Protein AF-A0A059CRU0-F1 (afdb_monomer_lite)

Structure (mmCIF, N/CA/C/O backbone):
data_AF-A0A059CRU0-F1
#
_entry.id   AF-A0A059CRU0-F1
#
loop_
_atom_site.group_PDB
_atom_site.id
_atom_site.type_symbol
_atom_site.label_atom_id
_atom_site.label_alt_id
_atom_site.label_comp_id
_atom_site.label_asym_id
_atom_site.label_entity_id
_atom_site.label_seq_id
_atom_site.pdbx_PDB_ins_code
_atom_site.Cartn_x
_atom_site.Cartn_y
_atom_site.Cartn_z
_atom_site.occupancy
_atom_site.B_iso_or_equiv
_atom_site.auth_seq_id
_atom_site.auth_comp_id
_atom_site.auth_asym_id
_atom_site.auth_atom_id
_atom_site.pdbx_PDB_model_num
ATOM 1 N N . ARG A 1 1 ? 33.150 -11.013 -34.449 1.00 41.56 1 ARG A N 1
ATOM 2 C CA . ARG A 1 1 ? 33.306 -10.032 -33.346 1.00 41.56 1 ARG A CA 1
ATOM 3 C C . ARG A 1 1 ? 32.049 -9.158 -33.338 1.00 41.56 1 ARG A C 1
ATOM 5 O O . ARG A 1 1 ? 31.994 -8.191 -34.080 1.00 41.56 1 ARG A O 1
ATOM 12 N N . SER A 1 2 ? 30.992 -9.582 -32.637 1.00 32.53 2 SER A N 1
ATOM 13 C CA . SER A 1 2 ? 29.697 -8.880 -32.603 1.00 32.53 2 SER A CA 1
ATOM 14 C C . SER A 1 2 ? 29.569 -8.178 -31.253 1.00 32.53 2 SER A C 1
ATOM 16 O O . SER A 1 2 ? 29.094 -8.760 -30.288 1.00 32.53 2 SER A O 1
ATOM 18 N N . SER A 1 3 ? 30.145 -6.982 -31.144 1.00 40.94 3 SER A N 1
ATOM 19 C CA . SER A 1 3 ? 30.357 -6.294 -29.861 1.00 40.94 3 SER A CA 1
ATOM 20 C C . SER A 1 3 ? 29.823 -4.860 -29.846 1.00 40.94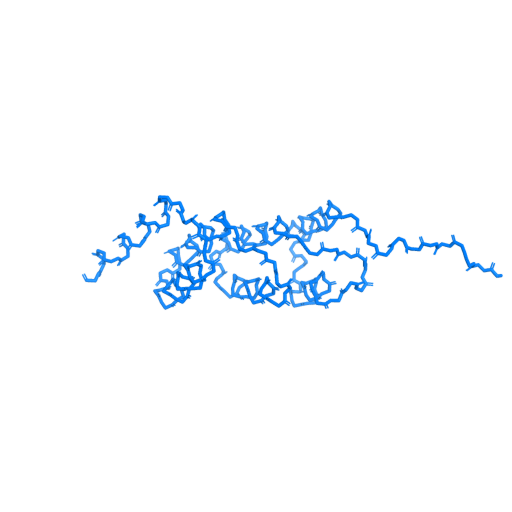 3 SER A C 1
ATOM 22 O O . SER A 1 3 ? 30.399 -4.014 -29.178 1.00 40.94 3 SER A O 1
ATOM 24 N N . ASN A 1 4 ? 28.742 -4.568 -30.580 1.00 39.56 4 ASN A N 1
ATOM 25 C CA . ASN A 1 4 ? 28.187 -3.206 -30.672 1.00 39.56 4 ASN A CA 1
ATOM 26 C C . ASN A 1 4 ? 26.667 -3.099 -30.468 1.00 39.56 4 ASN A C 1
ATOM 28 O O . ASN A 1 4 ? 26.081 -2.064 -30.770 1.00 39.56 4 ASN A O 1
ATOM 32 N N . LEU A 1 5 ? 26.018 -4.108 -29.889 1.00 45.94 5 LEU A N 1
ATOM 33 C CA . LEU A 1 5 ? 24.718 -3.890 -29.255 1.00 45.94 5 LEU A CA 1
ATOM 34 C C . LEU A 1 5 ? 24.988 -3.440 -27.819 1.00 45.94 5 LEU A C 1
ATOM 36 O O . LEU A 1 5 ? 25.058 -4.254 -26.903 1.00 45.94 5 LEU A O 1
ATOM 40 N N . ARG A 1 6 ? 25.194 -2.130 -27.630 1.00 43.06 6 ARG A N 1
ATOM 41 C CA . ARG A 1 6 ? 25.038 -1.510 -26.311 1.00 43.06 6 ARG A CA 1
ATOM 42 C C . ARG A 1 6 ? 23.572 -1.700 -25.925 1.00 43.06 6 ARG A C 1
ATOM 44 O O . ARG A 1 6 ? 22.726 -0.907 -26.327 1.00 43.06 6 ARG A O 1
ATOM 51 N N . ILE A 1 7 ? 23.261 -2.791 -25.228 1.00 47.38 7 ILE A N 1
ATOM 52 C CA . ILE A 1 7 ? 21.978 -2.942 -24.543 1.00 47.38 7 ILE A CA 1
ATOM 53 C C . ILE A 1 7 ? 21.933 -1.753 -23.589 1.00 47.38 7 ILE A C 1
ATOM 55 O O . ILE A 1 7 ? 22.752 -1.674 -22.676 1.00 47.38 7 ILE A O 1
ATOM 59 N N . HIS A 1 8 ? 21.084 -0.768 -23.882 1.00 41.56 8 HIS A N 1
ATOM 60 C CA . HIS A 1 8 ? 20.895 0.380 -23.006 1.00 41.56 8 HIS A CA 1
ATOM 61 C C . HIS A 1 8 ? 20.657 -0.161 -21.590 1.00 41.56 8 HIS A C 1
ATOM 63 O O . HIS A 1 8 ? 19.752 -0.968 -21.395 1.00 41.56 8 HIS A O 1
ATOM 69 N N . GLU A 1 9 ? 21.467 0.270 -20.617 1.00 49.44 9 GLU A N 1
ATOM 70 C CA . GLU A 1 9 ? 21.455 -0.215 -19.221 1.00 49.44 9 GLU A CA 1
ATOM 71 C C . GLU A 1 9 ? 20.115 0.010 -18.493 1.00 49.44 9 GLU A C 1
ATOM 73 O O . GLU A 1 9 ? 19.942 -0.372 -17.335 1.00 49.44 9 GLU A O 1
ATOM 78 N N . ASN A 1 10 ? 19.146 0.626 -19.166 1.00 50.59 10 ASN A N 1
ATOM 79 C CA . ASN A 1 10 ? 17.812 0.846 -18.658 1.00 50.59 10 ASN A CA 1
ATOM 80 C C . ASN A 1 10 ? 16.842 1.036 -19.835 1.00 50.59 10 ASN A C 1
ATOM 82 O O . ASN A 1 10 ? 16.848 2.066 -20.512 1.00 50.59 10 ASN A O 1
ATOM 86 N N . PHE A 1 11 ? 16.002 0.047 -20.104 1.00 54.16 11 PHE A N 1
ATOM 87 C CA . PHE A 1 11 ? 14.754 0.266 -20.806 1.00 54.16 11 PHE A CA 1
ATOM 88 C C . PHE A 1 11 ? 13.884 1.230 -19.985 1.00 54.16 11 PHE A C 1
ATOM 90 O O . PHE A 1 11 ? 13.656 1.067 -18.789 1.00 54.16 11 PHE A O 1
ATOM 97 N N . ASN A 1 12 ? 13.408 2.264 -20.670 1.00 59.25 12 ASN A N 1
ATOM 98 C CA . ASN A 1 12 ? 12.583 3.353 -20.153 1.00 59.25 12 ASN A CA 1
ATOM 99 C C . ASN A 1 12 ? 11.458 2.871 -19.199 1.00 59.25 12 ASN A C 1
ATOM 101 O O . ASN A 1 12 ? 10.798 1.864 -19.462 1.00 59.25 12 ASN A O 1
ATOM 105 N N . CYS A 1 13 ? 11.174 3.640 -18.138 1.00 59.66 13 CYS A N 1
ATOM 106 C CA . CYS A 1 13 ? 10.045 3.447 -17.216 1.00 59.66 13 CYS A CA 1
ATOM 107 C C . CYS A 1 13 ? 8.688 3.218 -17.907 1.00 59.66 13 CYS A C 1
ATOM 109 O O . CYS A 1 13 ? 7.858 2.447 -17.420 1.00 59.66 13 CYS A O 1
ATOM 111 N N . ASN A 1 14 ? 8.478 3.826 -19.074 1.00 65.88 14 ASN A N 1
ATOM 112 C CA . ASN A 1 14 ? 7.295 3.621 -19.902 1.00 65.88 14 ASN A CA 1
ATOM 113 C C . ASN A 1 14 ? 7.168 2.168 -20.374 1.00 65.88 14 ASN A C 1
ATOM 115 O O . ASN A 1 14 ? 6.067 1.623 -20.371 1.00 65.88 14 ASN A O 1
ATOM 119 N N . LEU A 1 15 ? 8.282 1.516 -20.727 1.00 67.38 15 LEU A N 1
ATOM 120 C CA . LEU A 1 15 ? 8.268 0.117 -21.153 1.00 67.38 15 LEU A CA 1
ATOM 121 C C . LEU A 1 15 ? 7.897 -0.801 -19.986 1.00 67.38 15 LEU A C 1
ATOM 123 O O . LEU A 1 15 ? 7.054 -1.677 -20.145 1.00 67.38 15 LEU A O 1
ATOM 127 N N . CYS A 1 16 ? 8.450 -0.543 -18.798 1.00 65.44 16 CYS A N 1
ATOM 128 C CA . CYS A 1 16 ? 8.097 -1.264 -17.574 1.00 65.44 16 CYS A CA 1
ATOM 129 C C . CYS A 1 16 ? 6.590 -1.176 -17.285 1.00 65.44 16 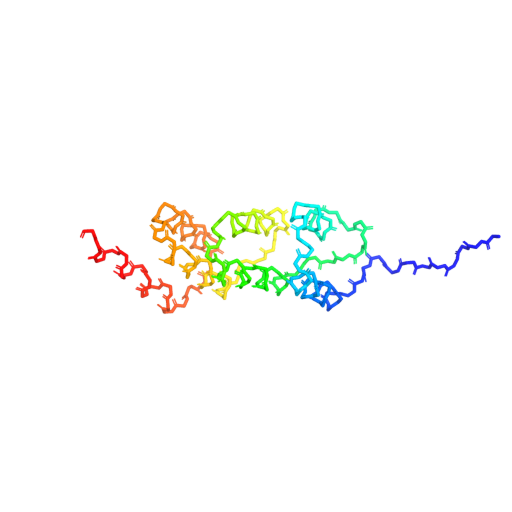CYS A C 1
ATOM 131 O O . CYS A 1 16 ? 5.943 -2.186 -16.995 1.00 65.44 16 CYS A O 1
ATOM 133 N N . ARG A 1 17 ? 6.002 0.016 -17.441 1.00 67.38 17 ARG A N 1
ATOM 134 C CA . ARG A 1 17 ? 4.562 0.225 -17.266 1.00 67.38 17 ARG A CA 1
ATOM 135 C C . ARG A 1 17 ? 3.730 -0.560 -18.281 1.00 67.38 17 ARG A C 1
ATOM 137 O O . ARG A 1 17 ? 2.762 -1.211 -17.894 1.00 67.38 17 ARG A O 1
ATOM 144 N N . GLU A 1 18 ? 4.079 -0.506 -19.564 1.00 71.62 18 GLU A N 1
ATOM 145 C CA . GLU A 1 18 ? 3.301 -1.182 -20.611 1.00 71.62 18 GLU A CA 1
ATOM 146 C C . GLU A 1 18 ? 3.439 -2.712 -20.552 1.00 71.62 18 GLU A C 1
ATOM 148 O O . GLU A 1 18 ? 2.438 -3.415 -20.700 1.00 71.62 18 GLU A O 1
ATOM 153 N N . VAL A 1 19 ? 4.623 -3.236 -20.215 1.00 70.38 19 VAL A N 1
ATOM 154 C CA . VAL A 1 19 ? 4.824 -4.671 -19.938 1.00 70.38 19 VAL A CA 1
ATOM 155 C C . VAL A 1 19 ? 3.969 -5.107 -18.749 1.00 70.38 19 VAL A C 1
ATOM 157 O O . VAL A 1 19 ? 3.232 -6.085 -18.848 1.00 70.38 19 VAL A O 1
ATOM 160 N N . THR A 1 20 ? 3.978 -4.334 -17.659 1.00 67.81 20 THR A N 1
ATOM 161 C CA . THR A 1 20 ? 3.145 -4.609 -16.477 1.00 67.81 20 THR A CA 1
ATOM 162 C C . THR A 1 20 ? 1.661 -4.678 -16.847 1.00 67.81 20 THR A C 1
ATOM 164 O O . THR A 1 20 ? 0.969 -5.627 -16.478 1.00 67.81 20 THR A O 1
ATOM 167 N N . LYS A 1 21 ? 1.162 -3.713 -17.631 1.00 70.62 21 LYS A N 1
ATOM 168 C CA . LYS A 1 21 ? -0.229 -3.707 -18.113 1.00 70.62 21 LYS A CA 1
ATOM 169 C C . LYS A 1 21 ? -0.548 -4.928 -18.976 1.00 70.62 21 LYS A C 1
ATOM 171 O O . LYS A 1 21 ? -1.629 -5.498 -18.838 1.00 70.62 21 LYS A O 1
ATOM 176 N N . ALA A 1 22 ? 0.361 -5.326 -19.866 1.00 71.62 22 ALA A N 1
ATOM 177 C CA . ALA A 1 22 ? 0.176 -6.490 -20.726 1.00 71.62 22 ALA A CA 1
ATOM 178 C C . ALA A 1 22 ? 0.115 -7.794 -19.915 1.00 71.62 22 ALA A C 1
ATOM 180 O O . ALA A 1 22 ? -0.794 -8.592 -20.131 1.00 71.62 22 ALA A O 1
ATOM 181 N N . CYS A 1 23 ? 1.001 -7.977 -18.931 1.00 67.25 23 CYS A N 1
ATOM 182 C CA . CYS A 1 23 ? 1.000 -9.146 -18.045 1.00 67.25 23 CYS A CA 1
ATOM 183 C C . CYS A 1 23 ? -0.281 -9.234 -17.204 1.00 67.25 23 CYS A C 1
ATOM 185 O O . CYS A 1 23 ? -0.895 -10.298 -17.119 1.00 67.25 23 CYS A O 1
ATOM 187 N N . VAL A 1 24 ? -0.739 -8.100 -16.662 1.00 68.62 24 VAL A N 1
ATOM 188 C CA . VAL A 1 24 ? -2.026 -8.001 -15.958 1.00 68.62 24 VAL A CA 1
ATOM 189 C C . VAL A 1 24 ? -3.188 -8.436 -16.860 1.00 68.62 24 VAL A C 1
ATOM 191 O O . VAL A 1 24 ? -4.037 -9.223 -16.438 1.00 68.62 24 VAL A O 1
ATOM 194 N N . ARG A 1 25 ? -3.210 -7.984 -18.121 1.00 70.44 25 ARG A N 1
ATOM 195 C CA . ARG A 1 25 ? -4.241 -8.368 -19.103 1.00 70.44 25 ARG A CA 1
ATOM 196 C C . ARG A 1 25 ? -4.176 -9.847 -19.482 1.00 70.44 25 ARG A C 1
ATOM 198 O O . ARG A 1 25 ? -5.216 -10.489 -19.581 1.00 70.44 25 ARG A O 1
ATOM 205 N N . ALA A 1 26 ? -2.973 -10.383 -19.674 1.00 65.50 26 ALA A N 1
ATOM 206 C CA . ALA A 1 26 ? -2.745 -11.765 -20.086 1.00 65.50 26 ALA A CA 1
ATOM 207 C C . ALA A 1 26 ? -2.979 -12.789 -18.962 1.00 65.50 26 ALA A C 1
ATOM 209 O O . ALA A 1 26 ? -2.958 -13.986 -19.228 1.00 65.50 26 ALA A O 1
ATOM 210 N N . ARG A 1 27 ? -3.180 -12.343 -17.709 1.00 63.94 27 ARG A N 1
ATOM 211 C CA . ARG A 1 27 ? -3.265 -13.200 -16.508 1.00 63.94 27 ARG A CA 1
ATOM 212 C C . ARG A 1 27 ? -2.042 -14.115 -16.317 1.00 63.94 27 ARG A C 1
ATOM 214 O O . ARG A 1 27 ? -2.100 -15.040 -15.515 1.00 63.94 27 ARG A O 1
ATOM 221 N N . ALA A 1 28 ? -0.941 -13.829 -17.014 1.00 59.84 28 ALA A N 1
ATOM 222 C CA . ALA A 1 28 ? 0.347 -14.500 -16.888 1.00 59.84 28 ALA A CA 1
ATOM 223 C C . ALA A 1 28 ? 1.080 -13.896 -15.691 1.00 59.84 28 ALA A C 1
ATOM 225 O O . ALA A 1 28 ? 1.930 -13.013 -15.816 1.00 59.84 28 ALA A O 1
ATOM 226 N N . LEU A 1 29 ? 0.623 -14.304 -14.516 1.00 58.88 29 LEU A N 1
ATOM 227 C CA . LEU A 1 29 ? 1.031 -13.749 -13.247 1.00 58.88 29 LEU A CA 1
ATOM 228 C C . LEU A 1 29 ? 1.628 -14.862 -12.400 1.00 58.88 29 LEU A C 1
ATOM 230 O O . LEU A 1 29 ? 1.169 -15.115 -11.297 1.00 58.88 29 LEU A O 1
ATOM 234 N N . ASP A 1 30 ? 2.668 -15.529 -12.882 1.00 54.62 30 ASP A N 1
ATOM 235 C CA . ASP A 1 30 ? 3.564 -16.233 -11.966 1.00 54.62 30 ASP A CA 1
ATOM 236 C C . ASP A 1 30 ? 4.286 -15.137 -11.155 1.00 54.62 30 ASP A C 1
ATOM 238 O O . ASP A 1 30 ? 5.351 -14.622 -11.505 1.00 54.62 30 ASP A O 1
ATOM 242 N N . PHE A 1 31 ? 3.552 -14.642 -10.150 1.00 50.94 31 PHE A N 1
ATOM 243 C CA . PHE A 1 31 ? 3.638 -13.294 -9.582 1.00 50.94 31 PHE A CA 1
ATOM 244 C C . PHE A 1 31 ? 4.976 -13.043 -8.899 1.00 50.94 31 PHE A C 1
ATOM 246 O O . PHE A 1 31 ? 5.475 -11.922 -8.927 1.00 50.94 31 PHE A O 1
ATOM 253 N N . GLY A 1 32 ? 5.576 -14.085 -8.327 1.00 45.72 32 GLY A N 1
ATOM 254 C CA . GLY A 1 32 ? 6.888 -13.997 -7.704 1.00 45.72 32 GLY A CA 1
ATOM 255 C C . GLY A 1 32 ? 7.971 -13.670 -8.725 1.00 45.72 32 GLY A C 1
ATOM 256 O O . GLY A 1 32 ? 8.718 -12.716 -8.541 1.00 45.72 32 GLY A O 1
ATOM 257 N N . GLU A 1 33 ? 8.040 -14.398 -9.838 1.00 46.22 33 GLU A N 1
ATOM 258 C CA . GLU A 1 33 ? 9.161 -14.272 -10.770 1.00 46.22 33 GLU A CA 1
ATOM 259 C C . GLU A 1 33 ? 9.111 -12.986 -11.590 1.00 46.22 33 GLU A C 1
ATOM 261 O O . GLU A 1 33 ? 10.128 -12.309 -11.696 1.00 46.22 33 GLU A O 1
ATOM 266 N N . LEU A 1 34 ? 7.959 -12.587 -12.137 1.00 51.91 34 LEU A N 1
ATOM 267 C CA . LEU A 1 34 ? 7.885 -11.367 -12.952 1.00 51.91 34 LEU A CA 1
ATOM 268 C C . LEU A 1 34 ? 8.120 -10.102 -12.106 1.00 51.91 34 LEU A C 1
ATOM 270 O O . LEU A 1 34 ? 8.805 -9.173 -12.533 1.00 51.91 34 LEU A O 1
ATOM 274 N N . TYR A 1 35 ? 7.591 -10.085 -10.882 1.00 51.31 35 TYR A N 1
ATOM 275 C CA . TYR A 1 35 ? 7.690 -8.949 -9.971 1.00 51.31 35 TYR A CA 1
ATOM 276 C C . TYR A 1 35 ? 9.084 -8.862 -9.338 1.00 51.31 35 TYR A C 1
ATOM 278 O O . TYR A 1 35 ? 9.665 -7.782 -9.324 1.00 51.31 35 TYR A O 1
ATOM 286 N N . LEU A 1 36 ? 9.691 -9.982 -8.918 1.00 46.72 36 LEU A N 1
ATOM 287 C CA . LEU A 1 36 ? 11.104 -10.022 -8.506 1.00 46.72 36 LEU A CA 1
ATOM 288 C C . LEU A 1 36 ? 12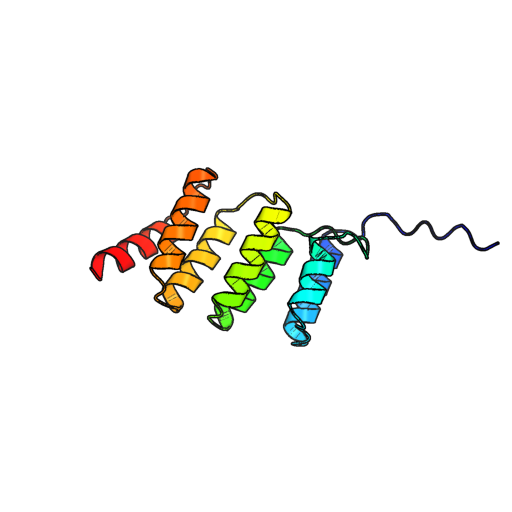.050 -9.657 -9.667 1.00 46.72 36 LEU A C 1
ATOM 290 O O . LEU A 1 36 ? 13.067 -9.005 -9.440 1.00 46.72 36 LEU A O 1
ATOM 294 N N . ARG A 1 37 ? 11.716 -10.006 -10.918 1.00 46.16 37 ARG A N 1
ATOM 295 C CA . ARG A 1 37 ? 12.533 -9.687 -12.109 1.00 46.16 37 ARG A CA 1
ATOM 296 C C . ARG A 1 37 ? 12.463 -8.238 -12.568 1.00 46.16 37 ARG A C 1
ATOM 298 O O . ARG A 1 37 ? 13.406 -7.771 -13.193 1.00 46.16 37 ARG A O 1
ATOM 305 N N . VAL A 1 38 ? 11.360 -7.544 -12.304 1.00 47.38 38 VAL A N 1
ATOM 306 C CA . VAL A 1 38 ? 11.244 -6.100 -12.565 1.00 47.38 38 VAL A CA 1
ATOM 307 C C . VAL A 1 38 ? 11.837 -5.289 -11.411 1.00 47.38 38 VAL A C 1
ATOM 309 O O . VAL A 1 38 ? 12.281 -4.166 -11.612 1.00 47.38 38 VAL A O 1
ATOM 312 N N . VAL A 1 39 ? 11.815 -5.836 -10.192 1.00 49.12 39 VAL A N 1
ATOM 313 C CA . VAL A 1 39 ? 11.950 -5.037 -8.970 1.00 49.12 39 VAL A CA 1
ATOM 314 C C . VAL A 1 39 ? 13.178 -5.389 -8.125 1.00 49.12 39 VAL A C 1
ATOM 316 O O . VAL A 1 39 ? 13.647 -4.529 -7.401 1.00 49.12 39 VAL A O 1
ATOM 319 N N . GLU A 1 40 ? 13.740 -6.598 -8.159 1.00 43.31 40 GLU A N 1
ATOM 320 C CA . GLU A 1 40 ? 14.932 -6.908 -7.340 1.00 43.31 40 GLU A CA 1
ATOM 321 C C . GLU A 1 40 ? 16.243 -6.869 -8.103 1.00 43.31 40 GLU A C 1
ATOM 323 O O . GLU A 1 40 ? 17.284 -6.599 -7.512 1.00 43.31 40 GLU A O 1
ATOM 328 N N . HIS A 1 41 ? 16.206 -7.114 -9.402 1.00 44.31 41 HIS A N 1
ATOM 329 C CA . HIS A 1 41 ? 17.391 -7.063 -10.230 1.00 44.31 41 HIS A CA 1
ATOM 330 C C . HIS A 1 41 ? 16.974 -6.474 -11.560 1.00 44.31 41 HIS A C 1
ATOM 332 O O . HIS A 1 41 ? 16.000 -6.913 -12.158 1.00 44.31 41 HIS A O 1
ATOM 338 N N . ASN A 1 42 ? 17.738 -5.504 -12.039 1.00 49.69 42 ASN A N 1
ATOM 339 C CA . ASN A 1 42 ? 17.669 -4.955 -13.383 1.00 49.69 42 ASN A CA 1
ATOM 340 C C . ASN A 1 42 ? 18.041 -6.026 -14.443 1.00 49.69 42 ASN A C 1
ATOM 342 O O . ASN A 1 42 ? 18.800 -5.743 -15.361 1.00 49.69 42 ASN A O 1
ATOM 346 N N . VAL A 1 43 ? 17.573 -7.279 -14.302 1.00 48.12 43 VAL A N 1
ATOM 347 C CA . VAL A 1 43 ? 17.925 -8.448 -15.133 1.00 48.12 43 VAL A CA 1
ATOM 348 C C . VAL A 1 43 ? 17.620 -8.164 -16.599 1.00 48.12 43 VAL A C 1
ATOM 350 O O . VAL A 1 43 ? 18.312 -8.648 -17.487 1.00 48.12 43 VAL A O 1
ATOM 353 N N . TYR A 1 44 ? 16.601 -7.337 -16.833 1.00 51.84 44 TYR A N 1
ATOM 354 C CA . TYR A 1 44 ? 16.147 -6.923 -18.152 1.00 51.84 44 TYR A CA 1
ATOM 355 C C . TYR A 1 44 ? 16.270 -5.426 -18.402 1.00 51.84 44 TYR A C 1
ATOM 357 O O . TYR A 1 44 ? 15.665 -4.956 -19.353 1.00 51.84 44 TYR A O 1
ATOM 365 N N . GLY A 1 45 ? 16.985 -4.660 -17.573 1.00 53.94 45 GLY A N 1
ATOM 366 C CA . GLY A 1 45 ? 17.061 -3.211 -17.759 1.00 53.94 45 GLY A CA 1
ATOM 367 C C . GLY A 1 45 ? 15.760 -2.464 -17.410 1.00 53.94 45 GLY A C 1
ATOM 368 O O . GLY A 1 45 ? 15.556 -1.383 -17.929 1.00 53.94 45 GLY A O 1
ATOM 369 N N . LEU A 1 46 ? 14.826 -3.011 -16.626 1.00 56.16 46 LEU A N 1
ATOM 370 C CA . LEU A 1 46 ? 13.552 -2.342 -16.329 1.00 56.16 46 LEU A CA 1
ATOM 371 C C . LEU A 1 46 ? 13.589 -1.689 -14.945 1.00 56.16 46 LEU A C 1
ATOM 373 O O . LEU A 1 46 ? 13.569 -2.384 -13.936 1.00 56.16 46 LEU A O 1
ATOM 377 N N . THR A 1 47 ? 13.573 -0.354 -14.888 1.00 58.69 47 THR A N 1
ATOM 378 C CA . THR A 1 47 ? 13.437 0.357 -13.605 1.00 58.69 47 THR A CA 1
ATOM 379 C C . THR A 1 47 ? 11.996 0.268 -13.091 1.00 58.69 47 THR A C 1
ATOM 381 O O . THR A 1 47 ? 11.065 0.686 -13.795 1.00 58.69 47 THR A O 1
ATOM 384 N N . PRO A 1 48 ? 11.773 -0.236 -11.866 1.00 63.72 48 PRO A N 1
ATOM 385 C CA . PRO A 1 48 ? 10.450 -0.261 -11.269 1.00 63.72 48 PRO A CA 1
ATOM 386 C C . PRO A 1 48 ? 9.990 1.161 -10.941 1.00 63.72 48 PRO A C 1
ATOM 388 O O . PRO A 1 48 ? 10.734 1.960 -10.375 1.00 63.72 48 PRO A O 1
ATOM 391 N N . THR A 1 49 ? 8.742 1.482 -11.285 1.00 70.69 49 THR A N 1
ATOM 392 C CA . THR A 1 49 ? 8.150 2.792 -10.987 1.00 70.69 49 THR A CA 1
ATOM 393 C C . THR A 1 49 ? 6.933 2.675 -10.090 1.00 70.69 49 THR A C 1
ATOM 395 O O . THR A 1 49 ? 6.291 1.626 -10.001 1.00 70.69 49 THR A O 1
ATOM 398 N N . ILE A 1 50 ? 6.597 3.790 -9.445 1.00 75.88 50 ILE A N 1
ATOM 399 C CA . ILE A 1 50 ? 5.402 3.908 -8.608 1.00 75.88 50 ILE A CA 1
ATOM 400 C C . ILE A 1 50 ? 4.140 3.669 -9.444 1.00 75.88 50 ILE A C 1
ATOM 402 O O . ILE A 1 50 ? 3.217 3.018 -8.968 1.00 75.88 50 ILE A O 1
ATOM 406 N N . ASP A 1 51 ? 4.122 4.099 -10.709 1.00 75.19 51 ASP A N 1
ATOM 407 C CA . ASP A 1 51 ? 3.000 3.868 -11.625 1.00 75.19 51 ASP A CA 1
ATOM 408 C C . ASP A 1 51 ? 2.793 2.379 -11.917 1.00 75.19 51 ASP A C 1
ATOM 410 O O . ASP A 1 51 ? 1.663 1.890 -11.882 1.00 75.19 51 ASP A O 1
ATOM 414 N N . SER A 1 52 ? 3.880 1.637 -12.161 1.00 73.94 52 SER A N 1
ATOM 415 C CA . SER A 1 52 ? 3.829 0.180 -12.341 1.00 73.94 52 SER A CA 1
ATOM 416 C C . SER A 1 52 ? 3.244 -0.499 -11.098 1.00 73.94 52 SER A C 1
ATOM 418 O O . SER A 1 52 ? 2.350 -1.339 -11.202 1.00 73.94 52 SER A O 1
ATOM 420 N N . ALA A 1 53 ? 3.700 -0.088 -9.912 1.00 78.38 53 ALA A N 1
ATOM 421 C CA . ALA A 1 53 ? 3.208 -0.620 -8.647 1.00 78.38 53 ALA A CA 1
ATOM 422 C C . ALA A 1 53 ? 1.739 -0.250 -8.384 1.00 78.38 53 ALA A C 1
ATOM 424 O O . ALA A 1 53 ? 0.967 -1.096 -7.942 1.00 78.38 53 ALA A O 1
ATOM 425 N N . ASN A 1 54 ? 1.322 0.977 -8.702 1.00 83.25 54 ASN A N 1
ATOM 426 C CA . ASN A 1 54 ? -0.066 1.417 -8.567 1.00 83.25 54 ASN A CA 1
ATOM 427 C C . ASN A 1 54 ? -0.998 0.644 -9.510 1.00 83.25 54 ASN A C 1
ATOM 429 O O . ASN A 1 54 ? -2.096 0.280 -9.099 1.00 83.25 54 ASN A O 1
ATOM 433 N N . HIS A 1 55 ? -0.563 0.314 -10.731 1.00 82.19 55 HIS A N 1
ATOM 434 C CA . HIS A 1 55 ? -1.321 -0.576 -11.618 1.00 82.19 55 HIS A CA 1
ATOM 435 C C . HIS A 1 55 ? -1.502 -1.980 -11.028 1.00 82.19 55 HIS A C 1
ATOM 437 O O . HIS A 1 55 ? -2.591 -2.547 -11.111 1.00 82.19 55 HIS A O 1
ATOM 443 N N . LEU A 1 56 ? -0.464 -2.526 -10.394 1.00 79.69 56 LEU A N 1
ATOM 444 C CA . LEU A 1 56 ? -0.524 -3.840 -9.747 1.00 79.69 56 LEU A CA 1
ATOM 445 C C . LEU A 1 56 ? -1.409 -3.818 -8.494 1.00 79.69 56 LEU A C 1
ATOM 447 O O . LEU A 1 56 ? -2.194 -4.738 -8.276 1.00 79.69 56 LEU A O 1
ATOM 451 N N . LEU A 1 57 ? -1.360 -2.739 -7.712 1.00 85.38 57 LEU A N 1
ATOM 452 C CA . LEU A 1 57 ? -2.270 -2.526 -6.585 1.00 85.38 57 LEU A CA 1
ATOM 453 C C . LEU A 1 57 ? -3.720 -2.346 -7.043 1.00 85.38 57 LEU A C 1
ATOM 455 O O . LEU A 1 57 ? -4.626 -2.872 -6.406 1.00 85.38 57 LEU A O 1
ATOM 459 N N . GLN A 1 58 ? -3.958 -1.650 -8.154 1.00 86.69 58 GLN A N 1
ATOM 460 C CA . GLN A 1 58 ? -5.298 -1.502 -8.719 1.00 86.69 58 GLN A CA 1
ATOM 461 C C . GLN A 1 58 ? -5.863 -2.858 -9.161 1.00 86.69 58 GLN A C 1
ATOM 463 O O . GLN A 1 58 ? -7.023 -3.165 -8.892 1.00 86.69 58 GLN A O 1
ATOM 468 N N . TYR A 1 59 ? -5.023 -3.707 -9.751 1.00 83.19 59 TYR A N 1
ATOM 469 C CA . TYR A 1 59 ? -5.396 -5.079 -10.078 1.00 83.19 59 TYR A CA 1
ATOM 470 C C . TYR A 1 59 ? -5.683 -5.929 -8.829 1.00 83.19 59 TYR A C 1
ATOM 472 O O . TYR A 1 59 ? -6.664 -6.674 -8.791 1.00 83.19 59 TYR A O 1
ATOM 480 N N . ALA A 1 60 ? -4.876 -5.782 -7.773 1.00 85.00 60 ALA A N 1
ATOM 481 C CA . ALA A 1 60 ? -5.140 -6.418 -6.482 1.00 85.00 60 ALA A CA 1
ATOM 482 C C . ALA A 1 60 ? -6.486 -5.962 -5.892 1.00 85.00 60 ALA A C 1
ATOM 484 O O . ALA A 1 60 ? -7.243 -6.778 -5.368 1.00 85.00 60 ALA A O 1
ATOM 485 N N . LYS A 1 61 ? -6.827 -4.676 -6.040 1.00 87.75 61 LYS A N 1
ATOM 486 C CA . LYS A 1 61 ? -8.110 -4.110 -5.609 1.00 87.75 61 LYS A CA 1
ATOM 487 C C . LYS A 1 61 ? -9.300 -4.719 -6.334 1.00 87.75 61 LYS A C 1
ATOM 489 O O . LYS A 1 61 ? -10.252 -5.122 -5.673 1.00 87.75 61 LYS A O 1
ATOM 494 N N . GLU A 1 62 ? -9.245 -4.839 -7.657 1.00 87.12 62 GLU A N 1
ATOM 495 C CA . GLU A 1 62 ? -10.326 -5.450 -8.449 1.00 87.12 62 GLU A CA 1
ATOM 496 C C . GLU A 1 62 ? -10.647 -6.883 -8.002 1.00 87.12 62 GLU A C 1
ATOM 498 O O . GLU A 1 62 ? -11.792 -7.323 -8.084 1.00 87.12 62 GLU A O 1
ATOM 503 N N . ARG A 1 63 ? -9.646 -7.596 -7.478 1.00 83.94 63 ARG A N 1
ATOM 504 C CA . ARG A 1 63 ? -9.768 -8.982 -7.008 1.00 83.94 63 ARG A CA 1
ATOM 505 C C . ARG A 1 63 ? -9.932 -9.121 -5.498 1.00 83.94 63 ARG A C 1
ATOM 507 O O . ARG A 1 63 ? -10.089 -10.240 -5.021 1.00 83.94 63 ARG A O 1
ATOM 514 N N . ARG A 1 64 ? -9.891 -8.009 -4.753 1.00 86.06 64 ARG A N 1
ATOM 515 C CA . ARG A 1 64 ? -9.834 -7.984 -3.279 1.00 86.06 64 ARG A CA 1
ATOM 516 C C . ARG A 1 64 ? -8.701 -8.857 -2.721 1.00 86.06 64 ARG A C 1
ATOM 518 O O . ARG A 1 64 ? -8.832 -9.479 -1.671 1.00 86.06 64 ARG A O 1
ATOM 525 N N . ASP A 1 65 ? -7.579 -8.897 -3.432 1.00 83.81 65 ASP A N 1
ATOM 526 C CA . ASP A 1 65 ? -6.433 -9.730 -3.088 1.00 83.81 65 ASP A CA 1
ATOM 527 C C . ASP A 1 65 ? -5.478 -8.978 -2.148 1.00 83.81 65 ASP A C 1
ATOM 529 O O . ASP A 1 65 ? -4.600 -8.210 -2.558 1.00 83.81 65 ASP A O 1
ATOM 533 N N . ALA A 1 66 ? -5.664 -9.194 -0.845 1.00 85.12 66 ALA A N 1
ATOM 534 C CA . ALA A 1 66 ? -4.806 -8.606 0.178 1.00 85.12 66 ALA A CA 1
ATOM 535 C C . ALA A 1 66 ? -3.394 -9.217 0.206 1.00 85.12 66 ALA A C 1
ATOM 537 O O . ALA A 1 66 ? -2.466 -8.547 0.664 1.00 85.12 66 ALA A O 1
ATOM 538 N N . ALA A 1 67 ? -3.207 -10.457 -0.263 1.00 84.06 67 ALA A N 1
ATOM 539 C CA . ALA A 1 67 ? -1.895 -11.101 -0.289 1.00 84.06 67 A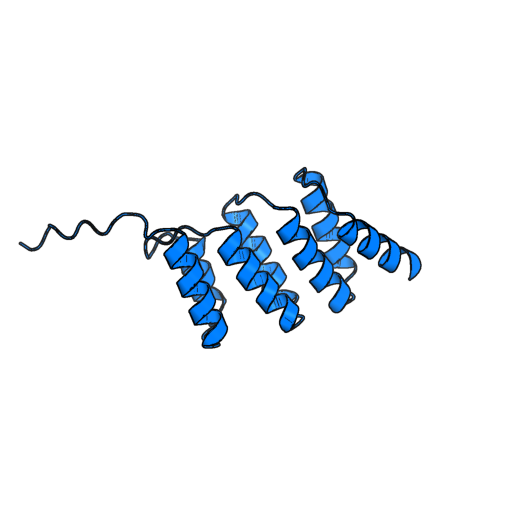LA A CA 1
ATOM 540 C C . ALA A 1 67 ? -1.009 -10.447 -1.355 1.00 84.06 67 ALA A C 1
ATOM 542 O O . ALA A 1 67 ? 0.099 -10.004 -1.042 1.00 84.06 67 ALA A O 1
ATOM 543 N N . LEU A 1 68 ? -1.554 -10.252 -2.560 1.00 81.12 68 LEU A N 1
ATOM 544 C CA . LEU A 1 68 ? -0.875 -9.545 -3.645 1.00 81.12 68 LEU A CA 1
ATOM 545 C C . LEU A 1 68 ? -0.496 -8.115 -3.235 1.00 81.12 68 LEU A C 1
ATOM 547 O O . LEU A 1 68 ? 0.632 -7.670 -3.446 1.00 81.12 68 LEU A O 1
ATOM 551 N N . MET A 1 69 ? -1.404 -7.401 -2.563 1.00 87.25 69 MET A N 1
ATOM 552 C CA . MET A 1 69 ? -1.118 -6.064 -2.032 1.00 87.25 69 MET A CA 1
ATOM 553 C C . MET A 1 69 ? 0.057 -6.062 -1.039 1.00 87.25 69 MET A C 1
ATOM 555 O O . MET A 1 69 ? 0.898 -5.153 -1.066 1.00 87.25 69 MET A O 1
ATOM 559 N N . GLN A 1 70 ? 0.166 -7.078 -0.178 1.00 85.75 70 GLN A N 1
ATOM 560 C CA . GLN A 1 70 ? 1.282 -7.192 0.760 1.00 85.75 70 GLN A CA 1
ATOM 561 C C . GLN A 1 70 ? 2.620 -7.451 0.067 1.00 85.75 70 GLN A C 1
ATOM 563 O O . GLN A 1 70 ? 3.637 -6.899 0.494 1.00 85.75 70 GLN A O 1
ATOM 568 N N . GLU A 1 71 ? 2.641 -8.274 -0.977 1.00 81.12 71 GLU A N 1
ATOM 569 C CA . GLU A 1 71 ? 3.851 -8.540 -1.760 1.00 81.12 71 GLU A CA 1
ATOM 570 C C . GLU A 1 71 ? 4.321 -7.284 -2.492 1.00 81.12 71 GLU A C 1
ATOM 572 O O . GLU A 1 71 ? 5.462 -6.855 -2.305 1.00 81.12 71 GLU A O 1
ATOM 577 N N . VAL A 1 72 ? 3.408 -6.610 -3.197 1.00 79.81 72 VAL A N 1
ATOM 578 C CA . VAL A 1 72 ? 3.669 -5.331 -3.875 1.00 79.81 72 VAL A CA 1
ATOM 579 C C . VAL A 1 72 ? 4.262 -4.306 -2.905 1.00 79.81 72 VAL A C 1
ATOM 581 O O . VAL A 1 72 ? 5.283 -3.676 -3.185 1.00 79.81 72 VAL A O 1
ATOM 584 N N . THR A 1 73 ? 3.658 -4.151 -1.724 1.00 80.94 73 THR A N 1
ATOM 585 C CA . THR A 1 73 ? 4.131 -3.177 -0.731 1.00 80.94 73 THR A CA 1
ATOM 586 C C . THR A 1 73 ? 5.462 -3.562 -0.077 1.00 80.94 73 THR A C 1
ATOM 588 O O . THR A 1 73 ? 6.243 -2.674 0.275 1.00 80.94 73 THR A O 1
ATOM 591 N N . LYS A 1 74 ? 5.778 -4.855 0.079 1.00 81.88 74 LYS A N 1
ATOM 592 C CA . LYS A 1 74 ? 7.127 -5.293 0.493 1.00 81.88 74 LYS A CA 1
ATOM 593 C C . LYS A 1 74 ? 8.172 -4.904 -0.554 1.00 81.88 74 LYS A C 1
ATOM 595 O O . LYS A 1 74 ? 9.251 -4.440 -0.188 1.00 81.88 74 LYS A O 1
ATOM 600 N N . LEU A 1 75 ? 7.834 -5.046 -1.830 1.00 75.25 75 LEU A N 1
ATOM 601 C CA . LEU A 1 75 ? 8.735 -4.794 -2.954 1.00 75.25 75 LEU A CA 1
ATOM 602 C C . LEU A 1 75 ? 8.990 -3.296 -3.161 1.00 75.25 75 LEU A C 1
ATOM 604 O O . LEU A 1 75 ? 10.144 -2.895 -3.326 1.00 75.25 75 LEU A O 1
ATOM 608 N N . LEU A 1 76 ? 7.952 -2.463 -3.008 1.00 78.44 76 LEU A N 1
ATOM 609 C CA . LEU A 1 76 ? 8.085 -1.002 -2.929 1.00 78.44 76 LEU A CA 1
ATOM 610 C C . LEU A 1 76 ? 9.080 -0.583 -1.841 1.00 78.44 76 LEU A C 1
ATOM 612 O O . LEU A 1 76 ? 9.949 0.256 -2.075 1.00 78.44 76 LEU A O 1
ATOM 616 N N . LYS A 1 77 ? 8.995 -1.216 -0.661 1.00 77.25 77 LYS A N 1
ATOM 617 C CA . LYS A 1 77 ? 9.921 -0.953 0.444 1.00 77.25 77 LYS A CA 1
ATOM 618 C C . LYS A 1 77 ? 11.349 -1.391 0.114 1.00 77.25 77 LYS A C 1
ATOM 620 O O . LYS A 1 77 ? 12.272 -0.645 0.412 1.00 77.25 77 LYS A O 1
ATOM 625 N N . LYS A 1 78 ? 11.539 -2.579 -0.473 1.00 75.44 78 LYS A N 1
ATOM 626 C CA . LYS A 1 78 ? 12.877 -3.092 -0.822 1.00 75.44 78 LYS A CA 1
ATOM 627 C C . LYS A 1 78 ? 13.604 -2.179 -1.815 1.00 75.44 78 LYS A C 1
ATOM 629 O O . LYS A 1 78 ? 14.822 -2.080 -1.761 1.00 75.44 78 LYS A O 1
ATOM 634 N N . ASN A 1 79 ? 12.850 -1.470 -2.651 1.00 69.88 79 ASN A N 1
ATOM 635 C CA . ASN A 1 79 ? 13.380 -0.570 -3.673 1.00 69.88 79 ASN A CA 1
ATOM 636 C C . ASN A 1 79 ? 13.484 0.890 -3.243 1.00 69.88 79 ASN A C 1
ATOM 638 O O . ASN A 1 79 ? 13.818 1.736 -4.066 1.00 69.88 79 ASN A O 1
ATOM 642 N N . ASN A 1 80 ? 13.183 1.203 -1.978 1.00 72.38 80 ASN A N 1
ATOM 643 C CA . ASN A 1 80 ? 13.156 2.575 -1.470 1.00 72.38 80 ASN A CA 1
ATOM 644 C C . ASN A 1 80 ? 12.326 3.532 -2.348 1.00 72.38 80 ASN A C 1
ATOM 646 O O . ASN A 1 80 ? 12.621 4.725 -2.432 1.00 72.38 80 ASN A O 1
ATOM 650 N N . LEU A 1 81 ? 11.274 3.019 -2.994 1.00 75.06 81 LEU A N 1
ATOM 651 C CA . LEU A 1 81 ? 10.381 3.846 -3.795 1.00 75.06 81 LEU A CA 1
ATOM 652 C C . LEU A 1 81 ? 9.543 4.733 -2.864 1.00 75.06 81 LEU A C 1
ATOM 654 O O . LEU A 1 81 ? 9.052 4.249 -1.835 1.00 75.06 81 LEU A O 1
ATOM 658 N N . PRO A 1 82 ? 9.371 6.027 -3.188 1.00 74.06 82 PRO A N 1
ATOM 659 C CA . PRO A 1 82 ? 8.646 6.929 -2.315 1.00 74.06 82 PRO A CA 1
ATOM 660 C C . PRO A 1 82 ? 7.161 6.569 -2.314 1.00 74.06 82 PRO A C 1
ATOM 662 O O . PRO A 1 82 ? 6.538 6.342 -3.352 1.00 74.06 82 PRO A O 1
ATOM 665 N N . TRP A 1 83 ? 6.588 6.526 -1.117 1.00 79.38 83 TRP A N 1
ATOM 666 C CA . TRP A 1 83 ? 5.177 6.235 -0.918 1.00 79.38 83 TRP A CA 1
ATOM 667 C C . TRP A 1 83 ? 4.345 7.461 -1.289 1.00 79.38 83 TRP A C 1
ATOM 669 O O . TRP A 1 83 ? 4.483 8.517 -0.673 1.00 79.38 83 TRP A O 1
ATOM 679 N N . GLN A 1 84 ? 3.477 7.330 -2.292 1.00 84.94 84 GLN A N 1
ATOM 680 C CA . GLN A 1 84 ? 2.576 8.405 -2.702 1.00 84.94 84 GLN A CA 1
ATOM 681 C C . GLN A 1 84 ? 1.217 8.313 -1.986 1.00 84.94 84 GLN A C 1
ATOM 683 O O . GLN A 1 84 ? 0.781 7.212 -1.632 1.00 84.94 84 GLN A O 1
ATOM 688 N N . PRO A 1 85 ? 0.504 9.443 -1.813 1.00 86.00 85 PRO A N 1
ATOM 689 C CA . PRO A 1 85 ? -0.861 9.452 -1.280 1.00 86.00 85 PRO A CA 1
ATOM 690 C C . PRO A 1 85 ? -1.825 8.561 -2.075 1.00 86.00 85 PRO A C 1
ATOM 692 O O . PRO A 1 85 ? -2.618 7.833 -1.489 1.00 86.00 85 PRO A O 1
ATOM 695 N N . SER A 1 86 ? -1.689 8.540 -3.403 1.00 86.00 86 SER A N 1
ATOM 696 C CA . SER A 1 86 ? -2.472 7.684 -4.305 1.00 86.00 86 SER A CA 1
ATOM 697 C C . SER A 1 86 ? -2.287 6.193 -4.010 1.00 86.00 86 SER A C 1
ATOM 699 O O . SER A 1 86 ? -3.255 5.436 -3.973 1.00 86.00 86 SER A O 1
ATOM 701 N N . THR A 1 87 ? -1.054 5.764 -3.734 1.00 86.94 87 THR A N 1
ATOM 702 C CA . THR A 1 87 ? -0.743 4.391 -3.316 1.00 86.94 87 THR A CA 1
ATOM 703 C C . THR A 1 87 ? -1.413 4.057 -1.982 1.00 86.94 87 THR A C 1
ATOM 705 O O . THR A 1 87 ? -1.948 2.959 -1.821 1.00 86.94 87 THR A O 1
ATOM 708 N N . ALA A 1 88 ? -1.411 4.999 -1.032 1.00 89.81 88 ALA A N 1
ATOM 709 C CA . ALA A 1 88 ? -2.066 4.822 0.262 1.00 89.81 88 ALA A CA 1
ATOM 710 C C . ALA A 1 88 ? -3.582 4.640 0.108 1.00 89.81 88 ALA A C 1
ATOM 712 O O . ALA A 1 88 ? -4.140 3.724 0.708 1.00 89.81 88 ALA A O 1
ATOM 713 N N . ASP A 1 89 ? -4.228 5.434 -0.751 1.00 89.75 89 ASP A N 1
ATOM 714 C CA . ASP A 1 89 ? -5.667 5.332 -1.011 1.00 89.75 89 ASP A CA 1
ATOM 715 C C . ASP A 1 89 ? -6.057 3.950 -1.560 1.00 89.75 89 ASP A C 1
ATOM 717 O O . ASP A 1 89 ? -7.039 3.355 -1.107 1.00 89.75 89 ASP A O 1
ATOM 721 N N . ILE A 1 90 ? -5.269 3.394 -2.491 1.00 90.19 90 ILE A N 1
ATOM 722 C CA . ILE A 1 90 ? -5.525 2.051 -3.037 1.00 90.19 90 ILE A CA 1
ATOM 723 C C . ILE A 1 90 ? -5.352 0.990 -1.945 1.00 90.19 90 ILE A C 1
ATOM 725 O O . ILE A 1 90 ? -6.224 0.138 -1.776 1.00 90.19 90 ILE A O 1
ATOM 729 N N . VAL A 1 91 ? -4.264 1.054 -1.169 1.00 90.44 91 VAL A N 1
ATOM 730 C CA . VAL A 1 91 ? -4.003 0.100 -0.077 1.00 90.44 91 VAL A CA 1
ATOM 731 C C . VAL A 1 91 ? -5.108 0.151 0.980 1.00 90.44 91 VAL A C 1
ATOM 733 O O . VAL A 1 91 ? -5.603 -0.896 1.396 1.00 90.44 91 VAL A O 1
ATOM 736 N N . PHE A 1 92 ? -5.538 1.345 1.393 1.00 91.50 92 PHE A N 1
ATOM 737 C CA . PHE A 1 92 ? -6.622 1.498 2.363 1.00 91.50 92 PHE A CA 1
ATOM 738 C C . PHE A 1 92 ? -7.961 1.018 1.816 1.00 91.50 92 PHE A C 1
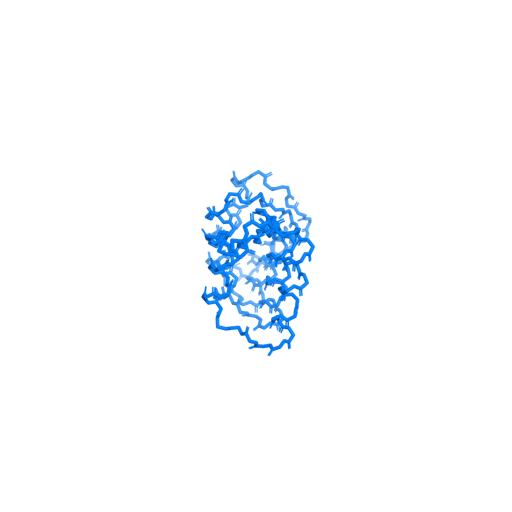ATOM 740 O O . PHE A 1 92 ? -8.701 0.373 2.553 1.00 91.50 92 PHE A O 1
ATOM 747 N N . SER A 1 93 ? -8.246 1.250 0.531 1.00 89.88 93 SER A N 1
ATOM 748 C CA . SER A 1 93 ? -9.427 0.690 -0.132 1.00 89.88 93 SER A CA 1
ATOM 749 C C . SER A 1 93 ? -9.417 -0.839 -0.083 1.00 89.88 93 SER A C 1
ATOM 751 O O . SER A 1 93 ? -10.417 -1.424 0.308 1.00 89.88 93 SER A O 1
ATOM 753 N N . ILE A 1 94 ? -8.291 -1.494 -0.391 1.00 90.12 94 ILE A N 1
ATOM 754 C CA . ILE A 1 94 ? -8.177 -2.964 -0.333 1.00 90.12 94 ILE A CA 1
ATOM 755 C C . ILE A 1 94 ? -8.393 -3.476 1.094 1.00 90.12 94 ILE A C 1
ATOM 757 O O . ILE A 1 94 ? -9.137 -4.432 1.305 1.00 90.12 94 ILE A O 1
ATOM 761 N N . CYS A 1 95 ? -7.766 -2.840 2.087 1.00 89.69 95 CYS A N 1
ATOM 762 C CA . CYS A 1 95 ? -7.961 -3.194 3.495 1.00 89.69 95 CYS A CA 1
ATOM 763 C C . CYS A 1 95 ? -9.420 -3.003 3.937 1.00 89.69 95 CYS A C 1
ATOM 765 O O . CYS A 1 95 ? -9.921 -3.801 4.725 1.00 89.69 95 CYS A O 1
ATOM 767 N N . ASN A 1 96 ? -10.099 -1.976 3.413 1.00 87.69 96 ASN A N 1
ATOM 768 C CA . ASN A 1 96 ? -11.522 -1.739 3.634 1.00 87.69 96 ASN A CA 1
ATOM 769 C C . ASN A 1 96 ? -12.404 -2.825 3.024 1.00 87.69 96 ASN A C 1
ATOM 771 O O . ASN A 1 96 ? -13.273 -3.366 3.700 1.00 87.69 96 ASN A O 1
ATOM 775 N N . ASP A 1 97 ? -12.137 -3.184 1.774 1.00 87.88 97 ASP A N 1
ATOM 776 C CA . ASP A 1 97 ? -12.930 -4.160 1.026 1.00 87.88 97 ASP A CA 1
ATOM 777 C C . ASP A 1 97 ? -12.729 -5.600 1.535 1.00 87.88 97 ASP A C 1
ATOM 779 O O . ASP A 1 97 ? -13.577 -6.462 1.301 1.00 87.88 97 ASP A O 1
ATOM 783 N N . THR A 1 98 ? -11.621 -5.859 2.239 1.00 86.62 98 THR A N 1
ATOM 784 C CA . THR A 1 98 ? -11.287 -7.151 2.871 1.00 86.62 98 THR A CA 1
ATOM 785 C C . THR A 1 98 ? -11.547 -7.183 4.381 1.00 86.62 98 THR A C 1
ATOM 787 O O . THR A 1 98 ? -11.208 -8.172 5.026 1.00 86.62 98 THR A O 1
ATOM 790 N N . ASP A 1 99 ? -12.119 -6.110 4.943 1.00 86.06 99 ASP A N 1
ATOM 791 C CA . ASP A 1 99 ? -12.400 -5.920 6.378 1.00 86.06 99 ASP A CA 1
ATOM 792 C C . ASP A 1 99 ? -11.203 -6.245 7.301 1.00 86.06 99 ASP A C 1
ATOM 794 O O . ASP A 1 99 ? -11.346 -6.683 8.442 1.00 86.06 99 ASP A O 1
ATOM 798 N N . ASN A 1 100 ? -9.975 -6.036 6.810 1.00 85.75 100 ASN A N 1
ATOM 799 C CA . ASN A 1 100 ? -8.762 -6.448 7.509 1.00 85.75 100 ASN A CA 1
ATOM 800 C C . ASN A 1 100 ? -8.167 -5.302 8.341 1.00 85.75 100 ASN A C 1
ATOM 802 O O . ASN A 1 100 ? -7.239 -4.597 7.922 1.00 85.75 100 ASN A O 1
ATOM 806 N N . TRP A 1 101 ? -8.684 -5.151 9.562 1.00 83.06 101 TRP A N 1
ATOM 807 C CA . TRP A 1 101 ? -8.272 -4.113 10.515 1.00 83.06 101 TRP A CA 1
ATOM 808 C C . TRP A 1 101 ? -6.769 -4.129 10.840 1.00 83.06 101 TRP A C 1
ATOM 810 O O . TRP A 1 101 ? -6.117 -3.079 10.931 1.00 83.06 101 TRP A O 1
ATOM 820 N N . GLY A 1 102 ? -6.197 -5.326 11.000 1.00 87.94 102 GLY A N 1
ATOM 821 C CA . GLY A 1 102 ? -4.783 -5.495 11.326 1.00 87.94 102 GLY A CA 1
ATOM 822 C C . GLY A 1 102 ? -3.875 -4.935 10.230 1.00 87.94 102 GLY A C 1
ATOM 823 O O . GLY A 1 102 ? -2.886 -4.254 10.522 1.00 87.94 102 GLY A O 1
ATOM 824 N N . LEU A 1 103 ? -4.238 -5.159 8.963 1.00 89.19 103 LEU A N 1
ATOM 825 C CA . LEU A 1 103 ? -3.513 -4.598 7.825 1.00 89.19 103 LEU A CA 1
ATOM 826 C C . LEU A 1 103 ? -3.724 -3.100 7.691 1.00 89.19 103 LEU A C 1
ATOM 828 O O . LEU A 1 103 ? -2.733 -2.390 7.513 1.00 89.19 103 LEU A O 1
ATOM 832 N N . LEU A 1 104 ? -4.957 -2.614 7.844 1.00 89.88 104 LEU A N 1
ATOM 833 C CA . LEU A 1 104 ? -5.238 -1.182 7.800 1.00 89.88 104 LEU A CA 1
ATOM 834 C C . LEU A 1 104 ? -4.349 -0.438 8.801 1.00 89.88 104 LEU A C 1
ATOM 836 O O . LEU A 1 104 ? -3.534 0.388 8.404 1.00 89.88 104 LEU A O 1
ATOM 840 N N . THR A 1 105 ? -4.384 -0.829 10.076 1.00 89.06 105 THR A N 1
ATOM 841 C CA . THR A 1 105 ? -3.594 -0.189 11.140 1.00 89.06 105 THR A CA 1
ATOM 842 C C . THR A 1 105 ? -2.088 -0.261 10.869 1.00 89.06 105 THR A C 1
ATOM 844 O O . THR A 1 105 ? -1.355 0.712 11.076 1.00 89.06 105 THR A O 1
ATOM 847 N N . LYS A 1 106 ? -1.601 -1.413 10.391 1.00 91.38 106 LYS A N 1
ATOM 848 C CA . LYS A 1 106 ? -0.188 -1.624 10.049 1.00 91.38 106 LYS A CA 1
ATOM 849 C C . LYS A 1 106 ? 0.269 -0.683 8.938 1.00 91.38 106 LYS A C 1
ATOM 851 O O . LYS A 1 106 ? 1.345 -0.091 9.056 1.00 91.38 106 LYS A O 1
ATOM 856 N N . TYR A 1 107 ? -0.514 -0.555 7.870 1.00 89.56 107 TYR A N 1
ATOM 857 C CA . TYR A 1 107 ? -0.176 0.312 6.746 1.00 89.56 107 TYR A CA 1
ATOM 858 C C . TYR A 1 107 ? -0.372 1.786 7.092 1.00 89.56 107 TYR A C 1
ATOM 860 O O . TYR A 1 107 ? 0.528 2.569 6.805 1.00 89.56 107 TYR A O 1
ATOM 868 N N . SER A 1 108 ? -1.429 2.164 7.814 1.00 88.31 108 SER A N 1
ATOM 869 C CA . SER A 1 108 ? -1.640 3.544 8.272 1.00 88.31 108 SER A CA 1
ATOM 870 C C . SER A 1 108 ? -0.450 4.056 9.077 1.00 88.31 108 SER A C 1
ATOM 872 O O . SER A 1 108 ? 0.101 5.110 8.767 1.00 88.31 108 SER A O 1
ATOM 874 N N . LYS A 1 109 ? 0.047 3.263 10.039 1.00 89.94 109 LYS A N 1
ATOM 875 C CA . LYS A 1 1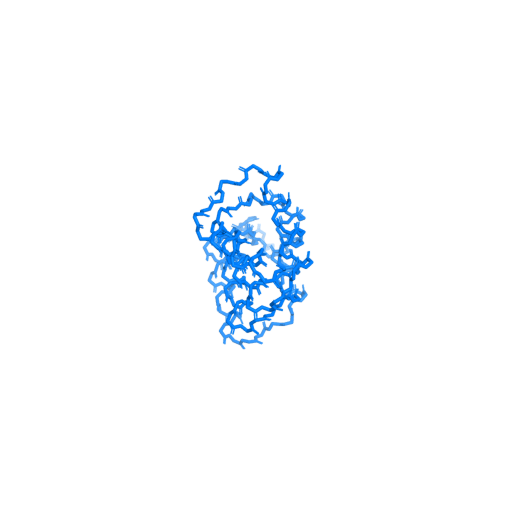09 ? 1.263 3.605 10.797 1.00 89.94 109 LYS A CA 1
ATOM 876 C C . LYS A 1 109 ? 2.487 3.773 9.894 1.00 89.94 109 LYS A C 1
ATOM 878 O O . LYS A 1 109 ? 3.313 4.641 10.159 1.00 89.94 109 LYS A O 1
ATOM 883 N N . ARG A 1 110 ? 2.632 2.950 8.850 1.00 87.94 110 ARG A N 1
ATOM 884 C CA . ARG A 1 110 ? 3.755 3.044 7.901 1.00 87.94 110 ARG A CA 1
ATOM 885 C C . ARG A 1 110 ? 3.678 4.306 7.048 1.00 87.94 110 ARG A C 1
ATOM 887 O O . ARG A 1 110 ? 4.680 5.003 6.952 1.00 87.94 110 ARG A O 1
ATOM 894 N N . PHE A 1 111 ? 2.516 4.610 6.478 1.00 88.12 111 PHE A N 1
ATOM 895 C CA . PHE A 1 111 ? 2.323 5.790 5.636 1.00 88.12 111 PHE A CA 1
ATOM 896 C C . PHE A 1 111 ? 2.502 7.091 6.425 1.00 88.12 111 PHE A C 1
ATOM 898 O O . PHE A 1 111 ? 3.218 7.982 5.974 1.00 88.12 111 PHE A O 1
ATOM 905 N N . VAL A 1 112 ? 1.953 7.165 7.643 1.00 87.56 112 VAL A N 1
ATOM 906 C CA . VAL A 1 112 ? 2.108 8.338 8.519 1.00 87.56 112 VAL A CA 1
ATOM 907 C C . VAL A 1 112 ? 3.566 8.523 8.951 1.00 87.56 112 VAL A C 1
ATOM 909 O O . VAL A 1 112 ? 4.095 9.625 8.844 1.00 87.56 112 VAL A O 1
ATOM 912 N N . LYS A 1 113 ? 4.262 7.452 9.367 1.00 87.19 113 LYS A N 1
ATOM 913 C CA . LYS A 1 113 ? 5.702 7.524 9.695 1.00 87.19 113 LYS A CA 1
ATOM 914 C C . LYS A 1 113 ? 6.572 7.876 8.489 1.00 87.19 113 LYS A C 1
ATOM 916 O O . LYS A 1 113 ? 7.627 8.470 8.664 1.00 87.19 113 LYS A O 1
ATOM 921 N N . GLY A 1 114 ? 6.136 7.511 7.285 1.00 82.94 114 GLY A N 1
ATOM 922 C CA . GLY A 1 114 ? 6.780 7.889 6.029 1.00 82.94 114 GLY A CA 1
ATOM 923 C C . GLY A 1 114 ? 6.524 9.337 5.602 1.00 82.94 114 GLY A C 1
ATOM 924 O O . GLY A 1 114 ? 7.000 9.727 4.542 1.00 82.94 114 GLY A O 1
ATOM 925 N N . GLY A 1 115 ? 5.768 10.126 6.378 1.00 85.06 115 GLY A N 1
ATOM 926 C CA . GLY A 1 115 ? 5.465 11.524 6.062 1.00 85.06 115 GLY A CA 1
ATOM 927 C C . GLY A 1 115 ? 4.472 11.707 4.910 1.00 85.06 115 GLY A C 1
ATOM 928 O O . GLY A 1 115 ? 4.382 12.797 4.345 1.00 85.06 115 GLY A O 1
ATOM 929 N N . VAL A 1 116 ? 3.726 10.661 4.537 1.00 87.69 116 VAL A N 1
ATOM 930 C CA . VAL A 1 116 ? 2.764 10.738 3.433 1.00 87.69 116 VAL A CA 1
ATOM 931 C C . VAL A 1 116 ? 1.558 11.568 3.858 1.00 87.69 116 VAL A C 1
ATOM 933 O O . VAL A 1 116 ? 0.881 11.256 4.838 1.00 87.69 116 VAL A O 1
ATOM 936 N N . LYS A 1 117 ? 1.265 12.620 3.090 1.00 89.50 117 LYS A N 1
ATOM 937 C CA . LYS A 1 117 ? 0.063 13.440 3.267 1.00 89.50 117 LYS A CA 1
ATOM 938 C C . LYS A 1 117 ? -1.153 12.661 2.775 1.00 89.50 117 LYS A C 1
ATOM 940 O O . LYS A 1 117 ? -1.379 12.564 1.574 1.00 89.50 117 LYS A O 1
ATOM 945 N N . LEU A 1 118 ? -1.902 12.077 3.703 1.00 89.44 118 LEU A N 1
ATOM 946 C CA . LEU A 1 118 ? -3.098 11.303 3.385 1.00 89.44 118 LEU A CA 1
ATOM 947 C C . LEU A 1 118 ? -4.222 12.206 2.861 1.00 89.44 118 LEU A C 1
ATOM 949 O O . LEU A 1 118 ? -4.422 13.314 3.360 1.00 89.44 118 LEU A O 1
ATOM 953 N N . HIS A 1 119 ? -4.975 11.717 1.877 1.00 91.69 119 HIS A N 1
ATOM 954 C CA . HIS A 1 119 ? -6.173 12.396 1.395 1.00 91.69 119 HIS A CA 1
ATOM 955 C C . HIS A 1 119 ? -7.356 12.201 2.347 1.00 91.69 119 HIS A C 1
ATOM 957 O O . HIS A 1 119 ? -7.383 11.278 3.162 1.00 91.69 119 HIS A O 1
ATOM 963 N N . LYS A 1 120 ? -8.389 13.040 2.189 1.00 88.94 120 LYS A N 1
ATOM 964 C CA . LYS A 1 120 ? -9.644 12.950 2.954 1.00 88.94 120 LYS A CA 1
ATOM 965 C C . LYS A 1 120 ? -10.253 11.540 2.926 1.00 88.94 120 LYS A C 1
ATOM 967 O O . LYS A 1 120 ? -10.676 11.047 3.965 1.00 88.94 120 LYS A O 1
ATOM 972 N N . ALA A 1 121 ? -10.205 10.868 1.774 1.00 87.06 121 ALA A N 1
ATOM 973 C CA . ALA A 1 121 ? -10.734 9.515 1.604 1.00 87.06 121 ALA A CA 1
ATOM 974 C C . ALA A 1 121 ? -10.125 8.494 2.586 1.00 87.06 121 ALA A C 1
ATOM 976 O O . ALA A 1 121 ? -10.835 7.626 3.090 1.00 87.06 121 ALA A O 1
ATOM 977 N N . ALA A 1 122 ? -8.834 8.617 2.910 1.00 87.06 122 ALA A N 1
ATOM 978 C CA . ALA A 1 122 ? -8.182 7.758 3.894 1.00 87.06 122 ALA A CA 1
ATOM 979 C C . ALA A 1 122 ? -8.755 7.961 5.305 1.00 87.06 122 ALA A C 1
ATOM 981 O O . ALA A 1 122 ? -9.003 6.992 6.023 1.00 87.06 122 ALA A O 1
ATOM 982 N N . PHE A 1 123 ? -9.011 9.214 5.691 1.00 88.69 123 PHE A N 1
ATOM 983 C CA . PHE A 1 123 ? -9.628 9.534 6.978 1.00 88.69 123 PHE A CA 1
ATOM 984 C C . PHE A 1 123 ? -11.078 9.054 7.047 1.00 88.69 123 PHE A C 1
ATOM 986 O O . PHE A 1 123 ? -11.479 8.511 8.073 1.00 88.69 123 PHE A O 1
ATOM 993 N N . ASP A 1 124 ? -11.838 9.166 5.955 1.00 89.62 124 ASP A N 1
ATOM 994 C CA . ASP A 1 124 ? -13.204 8.637 5.884 1.00 89.62 124 ASP A CA 1
ATOM 995 C C . ASP A 1 124 ? -13.223 7.111 6.085 1.00 89.62 124 ASP A C 1
ATOM 997 O O . ASP A 1 124 ? -14.083 6.589 6.797 1.00 89.62 124 ASP A O 1
ATOM 1001 N N . ILE A 1 125 ? -12.247 6.388 5.515 1.00 88.38 125 ILE A N 1
ATOM 1002 C CA . ILE A 1 125 ? -12.060 4.949 5.757 1.00 88.38 125 ILE A CA 1
ATOM 1003 C C . ILE A 1 125 ? -11.760 4.698 7.238 1.00 88.38 125 ILE A C 1
ATOM 1005 O O . ILE A 1 125 ? -12.410 3.854 7.849 1.00 88.38 125 ILE A O 1
ATOM 1009 N N . PHE A 1 126 ? -10.835 5.446 7.846 1.00 88.69 126 PHE A N 1
ATOM 1010 C CA . PHE A 1 126 ? -10.519 5.286 9.270 1.00 88.69 126 PHE A CA 1
ATOM 1011 C C . PHE A 1 126 ? -11.733 5.541 10.167 1.00 88.69 126 PHE A C 1
ATOM 1013 O O . PHE A 1 126 ? -11.955 4.773 11.099 1.00 88.69 126 PHE A O 1
ATOM 1020 N N . MET A 1 127 ? -12.544 6.563 9.873 1.00 88.69 127 MET A N 1
ATOM 1021 C CA . MET A 1 127 ? -13.758 6.855 10.639 1.00 88.69 127 MET A CA 1
ATOM 1022 C C . MET A 1 127 ? -14.819 5.766 10.479 1.00 88.69 127 MET A C 1
ATOM 1024 O O . MET A 1 127 ? -15.370 5.314 11.480 1.00 88.69 127 MET A O 1
ATOM 1028 N N . LYS A 1 128 ? -15.067 5.287 9.251 1.00 85.38 128 LYS A N 1
ATOM 1029 C CA . LYS A 1 128 ? -15.981 4.154 9.004 1.00 85.38 128 LYS A CA 1
ATOM 1030 C C . LYS A 1 128 ? -15.577 2.916 9.790 1.00 85.38 128 LYS A C 1
ATOM 1032 O O . LYS A 1 128 ? -16.429 2.187 10.281 1.00 85.38 128 LYS A O 1
ATOM 1037 N N . PHE A 1 129 ? -14.278 2.684 9.887 1.00 79.38 129 PHE A N 1
ATOM 1038 C CA . PHE A 1 129 ? -13.730 1.558 10.612 1.00 79.38 129 PHE A CA 1
ATOM 1039 C C . PHE A 1 129 ? -13.784 1.740 12.132 1.00 79.38 129 PHE A C 1
ATOM 1041 O O . PHE A 1 129 ? -14.134 0.795 12.828 1.00 79.38 129 PHE A O 1
ATOM 1048 N N . ALA A 1 130 ? -13.503 2.938 12.649 1.00 82.75 130 ALA A N 1
ATOM 1049 C CA . ALA A 1 130 ? -13.630 3.241 14.074 1.00 82.75 130 ALA A CA 1
ATOM 1050 C C . ALA A 1 130 ? -15.085 3.160 14.565 1.00 82.75 130 ALA A C 1
ATOM 1052 O O . ALA A 1 130 ? -15.319 2.735 15.686 1.00 82.75 130 ALA A O 1
ATOM 1053 N N . ALA A 1 131 ? -16.057 3.512 13.720 1.00 85.06 131 ALA A N 1
ATOM 1054 C CA . ALA A 1 131 ? -17.482 3.440 14.045 1.00 85.06 131 ALA A CA 1
ATOM 1055 C C . ALA A 1 131 ? -18.052 2.007 14.109 1.00 85.06 131 ALA A C 1
ATOM 1057 O O . ALA A 1 131 ? -19.197 1.832 14.514 1.00 85.06 131 ALA A O 1
ATOM 1058 N N . LYS A 1 132 ? -17.293 0.991 13.674 1.00 75.12 132 LYS A N 1
ATOM 1059 C CA . LYS A 1 132 ? -17.672 -0.427 13.805 1.00 75.12 132 LYS A CA 1
ATOM 1060 C C . LYS A 1 132 ? -17.273 -1.033 15.162 1.00 75.12 132 LYS A C 1
ATOM 1062 O O . LYS A 1 132 ? -17.616 -2.189 15.403 1.00 75.12 132 LYS A O 1
ATOM 1067 N N . VAL A 1 133 ? -16.502 -0.304 15.974 1.00 60.03 133 VAL A N 1
ATOM 1068 C CA . VAL A 1 133 ? -15.999 -0.726 17.294 1.00 60.03 133 VAL A CA 1
ATOM 1069 C C . VAL A 1 133 ? -16.965 -0.304 18.390 1.00 60.03 133 VAL A C 1
ATOM 1071 O O . VAL A 1 133 ? -17.481 0.831 18.302 1.00 60.03 133 VAL A O 1
#

Secondary structure (DSSP, 8-state):
--------SSB-HHHHHHHHHHHHHHT---HHHHHHHHHT--TTSB---HHHHHHHHHHHHHTT-HHHHHHHHHHHHHTTPPPPHHHHHHHHHHHHHTT-HHHHHHHHHHHHHTT----HHHHHHHHHHHTT-

Sequence (133 aa):
RSSNLRIHENFNCNLCREVTKACVRARALDFGELYLRVVEHNVYGLTPTIDSANHLLQYAKERRDAALMQEVTKLLKKNNLPWQPSTADIVFSICNDTDNWGLLTKYSKRFVKGGVKLHKAAFDIFMKFAAKV

Radius of gyration: 16.9 Å; chains: 1; bounding box: 51×30×51 Å

Foldseek 3Di:
DPDPPPLPLADDQVVLQVVLVVCLVVVVPPPVVVLCCQQVDCVPRHPDAPNSLLVQLVSCLVVLNLVSLVVSVVSCVVRVHQDELSNLLSQLSSCLVNVPPVSLVVVVVVCVVSVYDHDPSNVVSVVVNVVVD

Organism: Eucalyptus grandis (NCBI:txid71139)

pLDDT: mean 73.68, std 16.08, range [32.53, 91.69]